Protein AF-A0A847Y4K3-F1 (afdb_monomer)

pLDDT: mean 86.74, std 9.99, range [45.25, 97.5]

Secondary structure (DSSP, 8-state):
--HHHHHHHHHHHHH-SSPP---SSHHHHHHHHHHHHHHHH-HHHHHHHHHHHHHHHHHHHHTHHHHHHHHHHHH--

Mean predicted aligned error: 8.14 Å

Solvent-accessible surface area (backbone atoms only — not comparable to full-atom values): 4603 Å² total; per-residue (Å²): 144,68,64,69,66,47,54,52,52,52,53,42,59,74,74,39,94,63,77,77,95,68,74,87,41,72,72,58,32,50,52,49,53,55,53,49,52,55,43,69,76,44,43,64,77,51,50,51,58,50,50,51,53,50,49,52,55,49,39,72,76,48,40,69,60,49,54,53,52,50,49,50,59,65,71,69,106

Radius of gyration: 19.85 Å; Cα contacts (8 Å, |Δi|>4): 20; chains: 1; bounding box: 36×30×44 Å

Foldseek 3Di:
DPPPVVVVQVVCVVPDPDHDDDPPDPVVRVVVCVVVVVCVVPVCVPVVVVVVVVVVVVCVVCPPVVVVVVVCVVVVD

Sequence (77 aa):
MKTLSFQLTEKMNEVFLTKPADLGFVFLTHWYKRFTSIIKTAPFIIIVPLSLLFSLLTYLVFGYLLVKLTSILQYGF

Structure (mmCIF, N/CA/C/O backbone):
data_AF-A0A847Y4K3-F1
#
_entry.id   AF-A0A847Y4K3-F1
#
loop_
_atom_site.group_PDB
_atom_site.id
_atom_site.type_symbol
_atom_site.label_atom_id
_atom_site.label_alt_id
_atom_site.label_comp_id
_atom_site.label_asym_id
_atom_site.label_entity_id
_atom_site.label_seq_id
_atom_site.pdbx_PDB_ins_code
_atom_site.Cartn_x
_atom_site.Cartn_y
_atom_site.Cartn_z
_atom_site.occupancy
_atom_site.B_iso_or_equiv
_atom_site.auth_seq_id
_atom_site.auth_comp_id
_atom_site.auth_asym_id
_atom_site.auth_atom_id
_atom_site.pdbx_PDB_model_num
ATOM 1 N N . MET A 1 1 ? -18.814 -14.372 18.819 1.00 45.25 1 MET A N 1
ATOM 2 C CA . MET A 1 1 ? -17.873 -13.254 19.069 1.00 45.25 1 MET A CA 1
ATOM 3 C C . MET A 1 1 ? -18.372 -11.956 18.407 1.00 45.25 1 MET A C 1
ATOM 5 O O . MET A 1 1 ? -17.788 -11.514 17.430 1.00 45.25 1 MET A O 1
ATOM 9 N N . LYS A 1 2 ? -19.483 -11.363 18.879 1.00 53.72 2 LYS A N 1
ATOM 10 C CA . LYS A 1 2 ? -20.063 -10.114 18.317 1.00 53.72 2 LYS A CA 1
ATOM 11 C C . LYS A 1 2 ? -20.146 -8.952 19.327 1.00 53.72 2 LYS A C 1
ATOM 13 O O . LYS A 1 2 ? -20.529 -7.856 18.949 1.00 53.72 2 LYS A O 1
ATOM 18 N N . THR A 1 3 ? -19.810 -9.178 20.597 1.00 62.72 3 THR A N 1
ATOM 19 C CA . THR A 1 3 ? -20.119 -8.249 21.699 1.00 62.72 3 THR A CA 1
ATOM 20 C C . THR A 1 3 ? -19.127 -7.090 21.817 1.00 62.72 3 THR A C 1
ATOM 22 O O . THR A 1 3 ? -19.545 -5.945 21.930 1.00 62.72 3 THR A O 1
ATOM 25 N N . LEU A 1 4 ? -17.822 -7.359 21.705 1.00 64.81 4 LEU A N 1
ATOM 26 C CA . LEU A 1 4 ? -16.774 -6.340 21.878 1.00 64.81 4 LEU A CA 1
ATOM 27 C C . LEU A 1 4 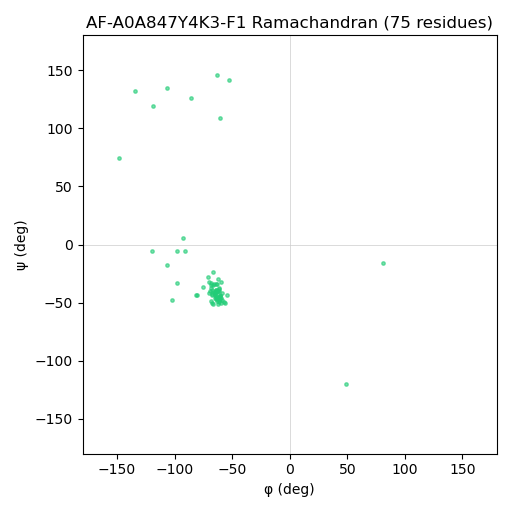? -16.759 -5.273 20.772 1.00 64.81 4 LEU A C 1
ATOM 29 O O . LEU A 1 4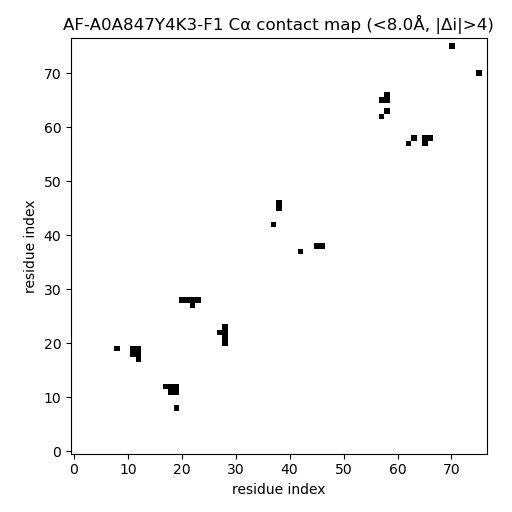 ? -16.638 -4.086 21.055 1.00 64.81 4 LEU A O 1
ATOM 33 N N . SER A 1 5 ? -16.909 -5.672 19.505 1.00 72.81 5 SER A N 1
ATOM 34 C CA . SER A 1 5 ? -16.914 -4.725 18.382 1.00 72.81 5 SER A CA 1
ATOM 35 C C . SER A 1 5 ? -18.151 -3.82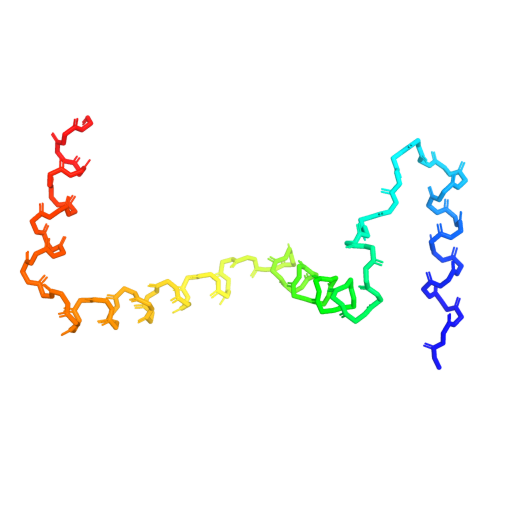8 18.378 1.00 72.81 5 SER A C 1
ATOM 37 O O . SER A 1 5 ? -18.064 -2.671 17.973 1.00 72.81 5 SER A O 1
ATOM 39 N N . PHE A 1 6 ? -19.292 -4.352 18.834 1.00 76.88 6 PHE A N 1
ATOM 40 C CA . PHE A 1 6 ? -20.535 -3.596 18.949 1.00 76.88 6 PHE A CA 1
ATOM 41 C C . PHE A 1 6 ? -20.421 -2.516 20.029 1.00 76.88 6 PHE A C 1
ATOM 43 O O . PHE A 1 6 ? -20.626 -1.345 19.725 1.00 76.88 6 PHE A O 1
ATOM 50 N N . GLN A 1 7 ? -19.961 -2.885 21.230 1.00 81.00 7 GLN A N 1
ATOM 51 C CA . GLN A 1 7 ? -19.728 -1.939 22.330 1.00 81.00 7 GLN A CA 1
ATOM 52 C C . GLN A 1 7 ? -18.720 -0.844 21.953 1.00 81.00 7 GLN A C 1
ATOM 54 O O . GLN A 1 7 ? -18.936 0.329 22.246 1.00 81.00 7 GLN A O 1
ATOM 59 N N . LEU A 1 8 ? -17.638 -1.201 21.252 1.00 81.94 8 LEU A N 1
ATOM 60 C CA . LEU A 1 8 ? -16.655 -0.226 20.774 1.00 81.94 8 LEU A CA 1
ATOM 61 C C . LEU A 1 8 ? -17.273 0.762 19.774 1.00 81.94 8 LEU A C 1
ATOM 63 O O . LEU A 1 8 ? -17.000 1.956 19.827 1.00 81.94 8 LEU A O 1
ATOM 67 N N . THR A 1 9 ? -18.124 0.267 18.873 1.00 81.12 9 THR A N 1
ATOM 68 C CA . THR A 1 9 ? -18.807 1.102 17.874 1.00 81.12 9 THR A CA 1
ATOM 69 C C . THR A 1 9 ? -19.800 2.056 18.539 1.00 81.12 9 THR A C 1
ATOM 71 O O . THR A 1 9 ? -19.863 3.226 18.170 1.00 81.12 9 THR A O 1
ATOM 74 N N . GLU A 1 10 ? -20.538 1.578 19.540 1.00 82.75 10 GLU A N 1
ATOM 75 C CA . GLU A 1 10 ? -21.470 2.379 20.338 1.00 82.75 10 GLU A CA 1
ATOM 76 C C . GLU A 1 10 ? -20.739 3.510 21.077 1.00 82.75 10 GLU A C 1
ATOM 78 O O . GLU A 1 10 ? -21.080 4.678 20.902 1.00 82.75 10 GLU A O 1
ATOM 83 N N . LYS A 1 11 ? -19.638 3.196 21.774 1.00 83.75 11 LYS A N 1
ATOM 84 C CA . LYS A 1 11 ? -18.800 4.204 22.444 1.00 83.75 11 LYS A CA 1
ATOM 85 C C . LYS A 1 11 ? -18.139 5.192 21.492 1.00 83.75 11 LYS A C 1
ATOM 87 O O . LYS A 1 11 ? -18.003 6.364 21.831 1.00 83.75 11 LYS A O 1
ATOM 92 N N . MET A 1 12 ? -17.758 4.761 20.292 1.00 84.19 12 MET A N 1
ATOM 93 C CA . MET A 1 12 ? -17.246 5.684 19.280 1.00 84.19 12 MET A CA 1
ATOM 94 C C . MET A 1 12 ? -18.308 6.694 18.835 1.00 84.19 12 MET A C 1
ATOM 96 O O . MET A 1 12 ? -17.983 7.865 18.684 1.00 84.19 12 MET A O 1
ATOM 100 N N . ASN A 1 13 ? -19.562 6.269 18.667 1.00 85.12 13 ASN A N 1
ATOM 101 C CA . ASN A 1 13 ? -20.657 7.169 18.292 1.00 85.12 13 ASN A CA 1
ATOM 102 C C . ASN A 1 13 ? -21.061 8.129 19.422 1.00 85.12 13 ASN A C 1
ATOM 104 O O . ASN A 1 13 ? -21.560 9.212 19.137 1.00 85.12 13 ASN A O 1
ATOM 108 N N . GLU A 1 14 ? -20.867 7.744 20.687 1.00 84.62 14 GLU A N 1
ATOM 109 C CA . GLU A 1 14 ? -21.112 8.628 21.836 1.00 84.62 14 GLU A CA 1
ATOM 110 C C . GLU A 1 14 ? -20.087 9.771 21.919 1.00 84.62 14 GLU A C 1
ATOM 112 O O . GLU A 1 14 ? -20.442 10.895 22.265 1.00 84.62 14 GLU A O 1
ATOM 117 N N . VAL A 1 15 ? -18.811 9.487 21.632 1.00 85.06 15 VAL A N 1
ATOM 118 C CA . VAL A 1 15 ? -17.699 10.423 21.888 1.00 85.06 15 VAL A CA 1
ATOM 119 C C . VAL A 1 15 ? -17.290 11.214 20.643 1.00 85.06 15 VAL A C 1
ATOM 121 O O . VAL A 1 15 ? -16.869 12.365 20.755 1.00 85.06 15 VAL A O 1
ATOM 124 N N . PHE A 1 16 ? -17.394 10.623 19.450 1.00 81.62 16 PHE A N 1
ATOM 125 C CA . PHE A 1 16 ? -16.925 11.238 18.211 1.00 81.62 16 PHE A CA 1
ATOM 126 C C . PHE A 1 16 ? -18.088 11.721 17.341 1.00 81.62 16 PHE A C 1
ATOM 128 O O . PHE A 1 16 ? -19.032 10.990 17.062 1.00 81.62 16 PHE A O 1
ATOM 135 N N . LEU A 1 17 ? -17.963 12.945 16.818 1.00 80.88 17 LEU A N 1
ATOM 136 C CA . LEU A 1 17 ? -18.859 13.475 15.780 1.00 80.88 17 LEU A CA 1
ATOM 137 C C . LEU A 1 17 ? -18.707 12.722 14.447 1.00 80.88 17 LEU A C 1
ATOM 139 O O . LEU A 1 17 ? -19.606 12.731 13.605 1.00 80.88 17 LEU A O 1
ATOM 143 N N . THR A 1 18 ? -17.552 12.089 14.231 1.00 78.25 18 THR A N 1
ATOM 144 C CA . THR A 1 18 ? -17.252 11.327 13.023 1.00 78.25 18 THR A CA 1
ATOM 145 C C . THR A 1 18 ? -17.764 9.900 13.146 1.00 78.25 18 THR A C 1
ATOM 147 O O . THR A 1 18 ? -17.429 9.163 14.072 1.00 78.25 18 THR A O 1
ATOM 150 N N . LYS A 1 19 ? -18.564 9.484 12.160 1.00 77.62 19 LYS A N 1
ATOM 151 C CA . LYS A 1 19 ? -19.071 8.114 12.104 1.00 77.62 19 LYS A CA 1
ATOM 152 C C . LYS A 1 19 ? -17.914 7.112 11.949 1.00 77.62 19 LYS A C 1
ATOM 154 O O . LYS A 1 19 ? -16.942 7.400 11.243 1.00 77.62 19 LYS A O 1
ATOM 159 N N . PRO A 1 20 ? -18.026 5.915 12.550 1.00 78.50 20 PRO A N 1
ATOM 160 C CA . PRO A 1 20 ? -17.103 4.813 12.328 1.00 78.50 20 PRO A CA 1
ATOM 161 C C . PRO A 1 20 ? -16.954 4.530 10.832 1.00 78.50 20 PRO A C 1
ATOM 163 O O . PRO A 1 20 ? -17.935 4.569 10.094 1.00 78.50 20 PRO A O 1
ATOM 166 N N . ALA A 1 21 ? -15.737 4.203 10.390 1.00 80.19 21 ALA A N 1
ATOM 167 C CA . ALA A 1 21 ? -15.485 3.873 8.991 1.00 80.19 21 ALA A CA 1
ATOM 168 C C . ALA A 1 21 ? -16.314 2.644 8.575 1.00 80.19 21 ALA A C 1
ATOM 170 O O . ALA A 1 21 ? -16.043 1.518 9.012 1.00 80.19 21 ALA A O 1
ATOM 171 N N . ASP A 1 22 ? -17.327 2.883 7.748 1.00 84.94 22 ASP A N 1
ATOM 172 C CA . ASP A 1 22 ? -18.262 1.892 7.231 1.00 84.94 22 ASP A CA 1
ATOM 173 C C . ASP A 1 22 ? -18.445 2.113 5.727 1.00 84.94 22 ASP A C 1
ATOM 175 O O . ASP A 1 22 ? -18.638 3.240 5.274 1.00 84.94 22 ASP A O 1
ATOM 179 N N . LEU A 1 23 ? -18.347 1.032 4.956 1.00 86.12 23 LEU A N 1
ATOM 180 C CA . LEU A 1 23 ? -18.512 1.024 3.503 1.00 86.12 23 LEU A CA 1
ATOM 181 C C . LEU A 1 23 ? -19.958 0.712 3.084 1.00 86.12 23 LEU A C 1
ATOM 183 O O . LEU A 1 23 ? -20.225 0.517 1.902 1.00 86.12 23 LEU A O 1
ATOM 187 N N . GLY A 1 24 ? -20.892 0.613 4.036 1.00 85.62 24 GLY A N 1
ATOM 188 C CA . GLY A 1 24 ? -22.320 0.386 3.785 1.00 85.62 24 GLY A CA 1
ATOM 189 C C . GLY A 1 24 ? -22.698 -1.075 3.522 1.00 85.62 24 GLY A C 1
ATOM 190 O O . GLY A 1 24 ? -23.867 -1.433 3.644 1.00 85.62 24 GLY A O 1
ATOM 191 N N . PHE A 1 25 ? -21.727 -1.947 3.227 1.00 90.81 25 PHE A N 1
ATOM 192 C CA . PHE A 1 25 ? -21.942 -3.382 3.042 1.00 90.81 25 PHE A CA 1
ATOM 193 C C . PHE A 1 25 ? -21.148 -4.190 4.071 1.00 90.81 25 PHE A C 1
ATOM 195 O O . PHE A 1 25 ? -19.919 -4.147 4.082 1.00 90.81 25 PHE A O 1
ATOM 202 N N . VAL A 1 26 ? -21.833 -4.971 4.914 1.00 86.38 26 VAL A N 1
ATOM 203 C CA . VAL A 1 26 ? -21.235 -5.637 6.094 1.00 86.38 26 VAL A CA 1
ATOM 204 C C . VAL A 1 26 ? -20.014 -6.489 5.738 1.00 86.38 26 VAL A C 1
ATOM 206 O O . VAL A 1 26 ? -18.997 -6.434 6.429 1.00 86.38 26 VAL A O 1
ATOM 209 N N . PHE A 1 27 ? -20.090 -7.252 4.644 1.00 88.19 27 PHE A N 1
ATOM 210 C CA . PHE A 1 27 ? -18.974 -8.075 4.179 1.00 88.19 27 PHE A CA 1
ATOM 211 C C . PHE A 1 27 ? -17.770 -7.218 3.764 1.00 88.19 27 PHE A C 1
ATOM 213 O O . PHE A 1 27 ? -16.644 -7.489 4.178 1.00 88.19 27 PHE A O 1
ATOM 220 N N . LEU A 1 28 ? -18.008 -6.146 3.006 1.00 88.62 28 LEU A N 1
ATOM 221 C CA . LEU A 1 28 ? -16.953 -5.258 2.527 1.00 88.62 28 LEU A CA 1
ATOM 222 C C . LEU A 1 28 ? -16.315 -4.484 3.686 1.00 88.62 28 LEU A C 1
ATOM 224 O O . LEU A 1 28 ? -15.092 -4.421 3.786 1.00 88.62 28 LEU A O 1
ATOM 228 N N . THR A 1 29 ? -17.129 -3.981 4.615 1.00 89.94 29 THR A N 1
ATOM 229 C CA . THR A 1 29 ? -16.672 -3.304 5.833 1.00 89.94 29 THR A CA 1
ATOM 230 C C . THR A 1 29 ? -15.830 -4.232 6.711 1.00 89.94 29 THR A C 1
ATOM 232 O O . THR A 1 29 ? -14.827 -3.792 7.276 1.00 89.94 29 THR A O 1
ATOM 235 N N . HIS A 1 30 ? -16.182 -5.519 6.807 1.00 88.81 30 HIS A N 1
ATOM 236 C CA . HIS A 1 30 ? -15.389 -6.498 7.552 1.00 88.81 30 HIS A CA 1
ATOM 237 C C . HIS A 1 30 ? -13.987 -6.672 6.954 1.00 88.81 30 HIS A C 1
ATOM 239 O O . HIS A 1 30 ? -12.989 -6.536 7.667 1.00 88.81 30 HIS A O 1
ATOM 245 N N . TRP A 1 31 ? -13.902 -6.917 5.644 1.00 90.50 31 TRP A N 1
ATOM 246 C CA . TRP A 1 31 ? -12.617 -7.068 4.959 1.00 90.50 31 TRP A CA 1
ATOM 247 C C . TRP A 1 31 ? -11.798 -5.786 4.989 1.00 90.50 31 TRP A C 1
ATOM 249 O O . TRP A 1 31 ? -10.618 -5.826 5.328 1.00 90.50 31 TRP A O 1
ATOM 259 N N . TYR A 1 32 ? -12.428 -4.642 4.732 1.00 90.81 32 TYR A N 1
ATOM 260 C CA . TYR A 1 32 ? -11.777 -3.342 4.804 1.00 90.81 32 TYR A CA 1
ATOM 261 C C . TYR A 1 32 ? -11.148 -3.090 6.173 1.00 90.81 32 TYR A C 1
ATOM 263 O O . TYR A 1 32 ? -9.960 -2.773 6.244 1.00 90.81 32 TYR A O 1
ATOM 271 N N . LYS A 1 33 ? -11.896 -3.281 7.269 1.00 89.00 33 LYS A N 1
ATOM 272 C CA . LYS A 1 33 ? -11.366 -3.099 8.631 1.00 89.00 33 LYS A CA 1
ATOM 273 C C . LYS A 1 33 ? -10.211 -4.058 8.918 1.00 89.00 33 LYS A C 1
ATOM 275 O O . LYS A 1 33 ? -9.232 -3.657 9.538 1.00 89.00 33 LYS A O 1
ATOM 280 N N . ARG A 1 34 ? -10.282 -5.297 8.423 1.00 88.62 34 ARG A N 1
ATOM 281 C CA . ARG A 1 34 ? -9.216 -6.292 8.595 1.00 88.62 34 ARG A CA 1
ATOM 282 C C . ARG A 1 34 ? -7.938 -5.911 7.846 1.00 88.62 34 ARG A C 1
ATOM 284 O O . ARG A 1 34 ? -6.875 -5.870 8.460 1.00 88.62 34 ARG A O 1
ATOM 291 N N . PHE A 1 35 ? -8.036 -5.590 6.557 1.00 88.12 35 PHE A N 1
ATOM 292 C CA . PHE A 1 35 ? -6.880 -5.183 5.753 1.00 88.12 35 PHE A CA 1
ATOM 293 C C . PHE A 1 35 ? -6.278 -3.874 6.257 1.00 88.12 35 PHE A C 1
ATOM 295 O O . PHE A 1 35 ? -5.072 -3.792 6.471 1.00 88.12 35 PHE A O 1
ATOM 302 N N . THR A 1 36 ? -7.109 -2.863 6.514 1.00 89.31 36 THR A N 1
ATOM 303 C CA . THR A 1 36 ? -6.616 -1.568 6.999 1.00 89.31 36 THR A CA 1
ATOM 304 C C . THR A 1 36 ? -6.011 -1.652 8.389 1.00 89.31 36 THR A C 1
ATOM 306 O O . THR A 1 36 ? -5.027 -0.964 8.631 1.00 89.31 36 THR A O 1
ATOM 309 N N . SER A 1 37 ? -6.530 -2.491 9.290 1.00 87.50 37 SER A N 1
ATOM 310 C CA . SER A 1 37 ? -5.897 -2.705 10.596 1.00 87.50 37 SER A CA 1
ATOM 311 C C . SER A 1 37 ? -4.472 -3.223 10.431 1.00 87.50 37 SER A C 1
ATOM 313 O O . SER A 1 37 ? -3.553 -2.679 11.029 1.00 87.50 37 SER A O 1
ATOM 315 N N . ILE A 1 38 ? -4.288 -4.236 9.583 1.00 86.38 38 ILE A N 1
ATOM 316 C CA . ILE A 1 38 ? -2.982 -4.843 9.319 1.00 86.38 38 ILE A CA 1
ATOM 317 C C . ILE A 1 38 ? -2.021 -3.820 8.685 1.00 86.38 38 ILE A C 1
ATOM 319 O O . ILE A 1 38 ? -0.890 -3.659 9.142 1.00 86.38 38 ILE A O 1
ATOM 323 N N . ILE A 1 39 ? -2.489 -3.082 7.673 1.00 88.56 39 ILE A N 1
ATOM 324 C CA . ILE A 1 39 ? -1.689 -2.062 6.981 1.00 88.56 39 ILE A CA 1
ATOM 325 C C . ILE A 1 39 ? -1.310 -0.914 7.928 1.00 88.56 39 ILE A C 1
ATOM 327 O O . ILE A 1 39 ? -0.188 -0.424 7.870 1.00 88.56 39 ILE A O 1
ATOM 331 N N . LYS A 1 40 ? -2.214 -0.480 8.814 1.00 87.00 40 LYS A N 1
ATOM 332 C CA . LYS A 1 40 ? -1.957 0.636 9.739 1.00 87.00 40 LYS A CA 1
ATOM 333 C C . LYS A 1 40 ? -0.940 0.295 10.825 1.00 87.00 40 LYS A C 1
ATOM 335 O O . LYS A 1 40 ? -0.216 1.187 11.249 1.00 87.00 40 LYS A O 1
ATOM 340 N N . THR A 1 41 ? -0.884 -0.955 11.283 1.00 90.00 41 THR A N 1
ATOM 341 C CA . THR A 1 41 ? 0.048 -1.357 12.347 1.00 90.00 41 THR A CA 1
ATOM 34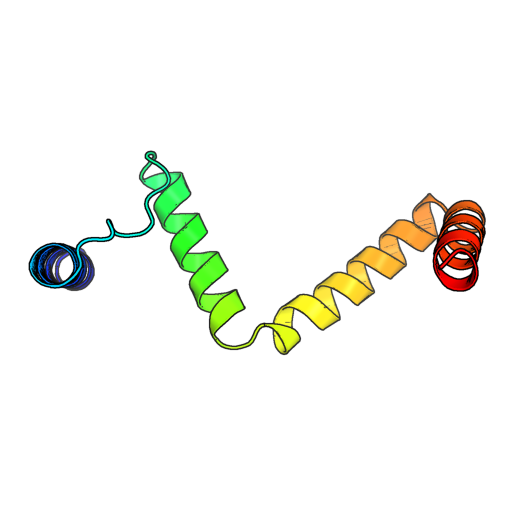2 C C . THR A 1 41 ? 1.497 -1.361 11.867 1.00 90.00 41 THR A C 1
ATOM 344 O O . THR A 1 41 ? 2.380 -0.915 12.592 1.00 90.00 41 THR A O 1
ATOM 347 N N . ALA A 1 42 ? 1.751 -1.854 10.655 1.00 86.81 42 ALA A N 1
ATOM 348 C CA . ALA A 1 42 ? 3.100 -1.941 10.109 1.00 86.81 42 ALA A CA 1
ATOM 349 C C . ALA A 1 42 ? 3.085 -1.782 8.579 1.00 86.81 42 ALA A C 1
ATOM 351 O O . ALA A 1 42 ? 3.259 -2.763 7.849 1.00 86.81 42 ALA A O 1
ATOM 352 N N . PRO A 1 43 ? 2.888 -0.551 8.072 1.00 85.38 43 PRO A N 1
ATOM 353 C CA . PRO A 1 43 ? 2.673 -0.316 6.647 1.00 85.38 43 PRO A CA 1
ATOM 354 C C . PRO A 1 43 ? 3.860 -0.789 5.810 1.00 85.38 43 PRO A C 1
ATOM 356 O O . PRO A 1 43 ? 3.674 -1.488 4.819 1.00 85.38 43 PRO A O 1
ATOM 359 N N . PHE A 1 44 ? 5.088 -0.493 6.239 1.00 91.50 44 PHE A N 1
ATOM 360 C CA . PHE A 1 44 ? 6.293 -0.832 5.480 1.00 91.50 44 PHE A CA 1
ATOM 361 C C . PHE A 1 44 ? 6.535 -2.338 5.357 1.00 91.50 44 PHE A C 1
ATOM 363 O O . PHE A 1 44 ? 6.985 -2.785 4.307 1.00 91.50 44 PHE A O 1
ATOM 370 N N . ILE A 1 45 ? 6.183 -3.126 6.380 1.00 90.44 45 ILE A N 1
ATOM 371 C CA . ILE A 1 45 ? 6.388 -4.584 6.377 1.00 90.44 45 ILE A CA 1
ATOM 372 C C . ILE A 1 45 ? 5.585 -5.250 5.258 1.00 90.44 45 ILE A C 1
ATOM 374 O O . ILE A 1 45 ? 6.003 -6.272 4.730 1.00 90.44 45 ILE A O 1
ATOM 378 N N . ILE A 1 46 ? 4.447 -4.671 4.875 1.00 89.00 46 ILE A N 1
ATOM 379 C CA . ILE A 1 46 ? 3.569 -5.243 3.852 1.00 89.00 46 ILE A CA 1
ATOM 380 C C . ILE A 1 46 ? 3.745 -4.518 2.531 1.00 89.00 46 ILE A C 1
ATOM 382 O O . ILE A 1 46 ? 3.920 -5.166 1.505 1.00 89.00 46 ILE A O 1
ATOM 386 N N . ILE A 1 47 ? 3.736 -3.186 2.546 1.00 91.75 47 ILE A N 1
ATOM 387 C CA . ILE A 1 47 ? 3.778 -2.374 1.331 1.00 91.75 47 ILE A CA 1
ATOM 388 C C . ILE A 1 47 ? 5.099 -2.568 0.588 1.00 91.75 47 ILE A C 1
ATOM 390 O O . ILE A 1 47 ? 5.066 -2.670 -0.632 1.00 91.75 47 ILE A O 1
ATOM 394 N N . VAL A 1 48 ? 6.242 -2.650 1.283 1.00 93.50 48 VAL A N 1
ATOM 395 C CA . VAL A 1 48 ? 7.553 -2.764 0.619 1.00 93.50 48 VAL A CA 1
ATOM 396 C C . VAL A 1 48 ? 7.719 -4.113 -0.096 1.00 93.50 48 VAL A C 1
ATOM 398 O O . VAL A 1 48 ? 8.064 -4.110 -1.277 1.00 93.50 48 VAL A O 1
ATOM 401 N N . PRO A 1 49 ? 7.428 -5.275 0.524 1.00 94.31 49 PRO A N 1
ATOM 402 C CA . PRO A 1 49 ? 7.463 -6.540 -0.208 1.00 94.31 49 PRO A CA 1
ATOM 403 C C . PRO A 1 49 ? 6.440 -6.597 -1.342 1.00 94.31 49 PRO A C 1
ATOM 405 O O . PRO A 1 49 ? 6.760 -7.087 -2.426 1.00 94.31 49 PRO A O 1
ATOM 408 N N . LEU A 1 50 ? 5.223 -6.078 -1.122 1.00 94.44 50 LEU A N 1
ATOM 409 C CA . LEU A 1 50 ? 4.191 -6.079 -2.158 1.00 94.44 50 LEU A CA 1
ATOM 410 C C . LEU A 1 50 ? 4.594 -5.209 -3.350 1.00 94.44 50 LEU A C 1
ATOM 412 O O . LEU A 1 50 ? 4.384 -5.614 -4.489 1.00 94.44 50 LEU A O 1
ATOM 416 N N . SER A 1 51 ? 5.170 -4.030 -3.102 1.00 95.00 51 SER A N 1
ATOM 417 C CA . SER A 1 51 ? 5.596 -3.116 -4.161 1.00 95.00 51 SER A CA 1
ATOM 418 C C . SER A 1 51 ? 6.771 -3.683 -4.947 1.00 95.00 51 SER A C 1
ATOM 420 O O . SER A 1 51 ? 6.786 -3.551 -6.168 1.00 95.00 51 SER A O 1
ATOM 422 N N . LEU A 1 52 ? 7.704 -4.377 -4.290 1.00 96.25 52 LEU A N 1
ATOM 423 C CA .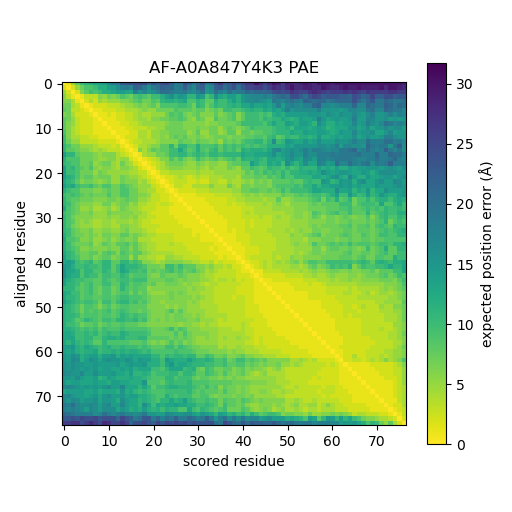 LEU A 1 52 ? 8.801 -5.069 -4.963 1.00 96.25 52 LEU A CA 1
ATOM 424 C C . LEU A 1 52 ? 8.267 -6.179 -5.872 1.00 96.25 52 LEU A C 1
ATOM 426 O O . LEU A 1 52 ? 8.623 -6.232 -7.049 1.00 96.25 52 LEU A O 1
ATOM 430 N N . LEU A 1 53 ? 7.366 -7.019 -5.355 1.00 97.50 53 LEU A N 1
ATOM 431 C CA . LEU A 1 53 ? 6.735 -8.083 -6.135 1.00 97.50 53 LEU A CA 1
ATOM 432 C C . LEU A 1 53 ? 5.947 -7.513 -7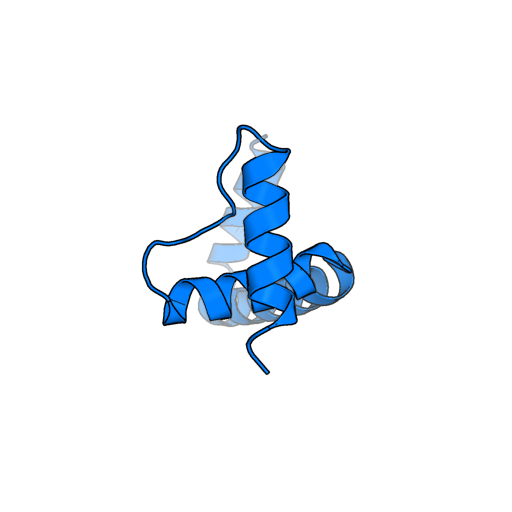.320 1.00 97.50 53 LEU A C 1
ATOM 434 O O . LEU A 1 53 ? 6.098 -7.976 -8.447 1.00 97.50 53 LEU A O 1
ATOM 438 N N . PHE A 1 54 ? 5.141 -6.479 -7.084 1.00 96.44 54 PHE A N 1
ATOM 439 C CA . PHE A 1 54 ? 4.353 -5.845 -8.132 1.00 96.44 54 PHE A CA 1
ATOM 440 C C . PHE A 1 54 ? 5.244 -5.175 -9.183 1.00 96.44 54 PHE A C 1
ATOM 442 O O . PHE A 1 54 ? 4.995 -5.325 -10.375 1.00 96.44 54 PHE A O 1
ATOM 449 N N . SER A 1 55 ? 6.313 -4.494 -8.764 1.00 95.19 55 SER A N 1
ATOM 450 C CA . SER A 1 55 ? 7.302 -3.893 -9.663 1.00 95.19 55 SER A CA 1
ATOM 451 C C . SER A 1 55 ? 7.969 -4.949 -10.542 1.00 95.19 55 SER A C 1
ATOM 453 O O . SER A 1 55 ? 8.010 -4.790 -11.760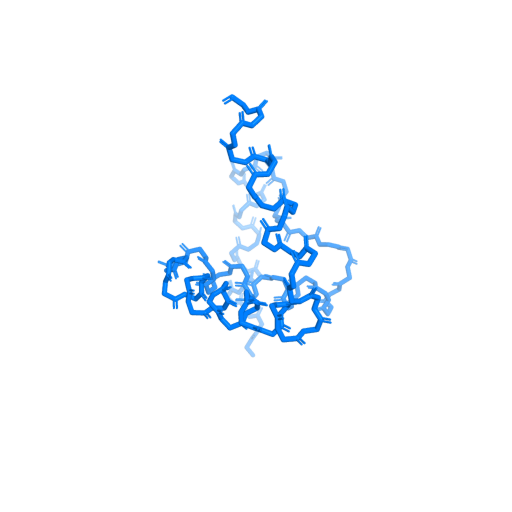 1.00 95.19 55 SER A O 1
ATOM 455 N N . LEU A 1 56 ? 8.392 -6.075 -9.956 1.00 96.50 56 LEU A N 1
ATOM 456 C CA . LEU A 1 56 ? 8.967 -7.198 -10.694 1.00 96.50 56 LEU A CA 1
ATOM 457 C C . LEU A 1 56 ? 7.980 -7.751 -11.732 1.00 96.50 56 LEU A C 1
ATOM 459 O O . LEU A 1 56 ? 8.326 -7.879 -12.903 1.00 96.50 56 LEU A O 1
ATOM 463 N N . LEU A 1 57 ? 6.741 -8.041 -11.325 1.00 97.12 57 LEU A N 1
ATOM 464 C CA . LEU A 1 57 ? 5.709 -8.556 -12.229 1.00 97.12 57 LEU A CA 1
ATOM 465 C C . LEU A 1 57 ? 5.407 -7.575 -13.364 1.00 97.12 57 LEU A C 1
ATOM 467 O O . LEU A 1 57 ? 5.314 -7.969 -14.523 1.00 97.12 57 LEU A O 1
ATOM 471 N N . THR A 1 58 ? 5.297 -6.288 -13.046 1.00 95.38 58 THR A N 1
ATOM 472 C CA . THR A 1 58 ? 5.018 -5.251 -14.043 1.00 95.38 58 THR A CA 1
ATOM 473 C C . THR A 1 58 ? 6.201 -5.090 -14.998 1.00 95.38 58 THR A C 1
ATOM 475 O O . THR A 1 58 ? 6.008 -4.977 -16.207 1.00 95.38 58 THR A O 1
ATOM 478 N N . TYR A 1 59 ? 7.435 -5.159 -14.497 1.00 95.69 59 TYR A N 1
ATOM 479 C CA . TYR A 1 59 ? 8.630 -5.173 -15.336 1.00 95.69 59 TYR A CA 1
ATOM 480 C C . TYR A 1 59 ? 8.660 -6.389 -16.271 1.00 95.69 59 TYR A C 1
ATOM 482 O O . TYR A 1 59 ? 8.988 -6.233 -17.441 1.00 95.69 59 TYR A O 1
ATOM 490 N N . LEU A 1 60 ? 8.260 -7.579 -15.815 1.00 95.44 60 LEU A N 1
ATOM 491 C CA . LEU A 1 60 ? 8.199 -8.766 -16.678 1.00 95.44 60 LEU A CA 1
ATOM 492 C C . LEU A 1 60 ? 7.170 -8.627 -17.812 1.00 95.44 60 LEU A C 1
ATOM 494 O O . LEU A 1 60 ? 7.403 -9.133 -18.905 1.00 95.44 60 LEU A O 1
ATOM 498 N N . VAL A 1 61 ? 6.053 -7.933 -17.571 1.00 96.69 61 VAL A N 1
ATOM 499 C CA . VAL A 1 61 ? 4.998 -7.726 -18.579 1.00 96.69 61 VAL A CA 1
ATOM 500 C C . VAL A 1 61 ? 5.342 -6.594 -19.554 1.00 96.69 61 VAL A C 1
ATOM 502 O O . VAL A 1 61 ? 5.133 -6.734 -20.757 1.00 96.69 61 VAL A O 1
ATOM 505 N N . PHE A 1 62 ? 5.859 -5.467 -19.056 1.00 95.00 62 PHE A N 1
ATOM 506 C CA . PHE A 1 62 ? 6.029 -4.236 -19.844 1.00 95.00 62 PHE A CA 1
ATOM 507 C C . PHE A 1 62 ? 7.488 -3.927 -20.223 1.00 95.00 62 PHE A C 1
ATOM 509 O O . PHE A 1 62 ? 7.736 -3.135 -21.137 1.00 95.00 62 PHE A O 1
ATOM 516 N N . GLY A 1 63 ? 8.459 -4.535 -19.541 1.00 92.88 63 GLY A N 1
ATOM 517 C CA . GLY A 1 63 ? 9.890 -4.463 -19.834 1.00 92.88 63 GLY A CA 1
ATOM 518 C C . GLY A 1 63 ? 10.406 -3.041 -20.042 1.00 92.88 63 GLY A C 1
ATOM 519 O O . GLY A 1 63 ? 10.311 -2.174 -19.171 1.00 92.88 63 GLY A O 1
ATOM 520 N N . TYR A 1 64 ? 10.952 -2.801 -21.235 1.00 92.06 64 TYR A N 1
ATOM 521 C CA . TYR A 1 64 ? 11.563 -1.529 -21.624 1.00 92.06 64 TYR A CA 1
ATOM 522 C C . TYR A 1 64 ? 10.599 -0.330 -21.571 1.00 92.06 64 TYR A C 1
ATOM 524 O O . TYR A 1 64 ? 11.027 0.778 -21.244 1.00 92.06 64 TYR A O 1
ATOM 532 N N . LEU A 1 65 ? 9.302 -0.529 -21.844 1.00 93.69 65 LEU A N 1
ATOM 533 C CA . LEU A 1 65 ? 8.313 0.555 -21.779 1.00 93.69 65 LEU A CA 1
ATOM 534 C C . LEU A 1 65 ? 8.199 1.118 -20.364 1.00 93.69 65 LEU A C 1
ATOM 536 O O . LEU A 1 65 ? 8.123 2.334 -20.198 1.00 93.69 65 LEU A O 1
ATOM 540 N N . LEU A 1 66 ? 8.239 0.240 -19.358 1.00 93.88 66 LEU A N 1
ATOM 541 C CA . LEU A 1 66 ? 8.182 0.645 -17.960 1.00 93.88 66 LEU A CA 1
ATOM 542 C C . LEU A 1 66 ? 9.415 1.462 -17.589 1.00 93.88 66 LEU A C 1
ATOM 544 O O . LEU A 1 66 ? 9.262 2.543 -17.036 1.00 93.88 66 LEU A O 1
ATOM 548 N N . VAL A 1 67 ? 10.608 1.000 -17.980 1.00 92.75 67 VAL A N 1
ATOM 549 C CA . VAL A 1 67 ? 11.868 1.721 -17.738 1.00 92.75 67 VAL A CA 1
ATOM 550 C C . VAL A 1 67 ? 11.809 3.122 -18.343 1.00 92.75 67 VAL A C 1
ATOM 55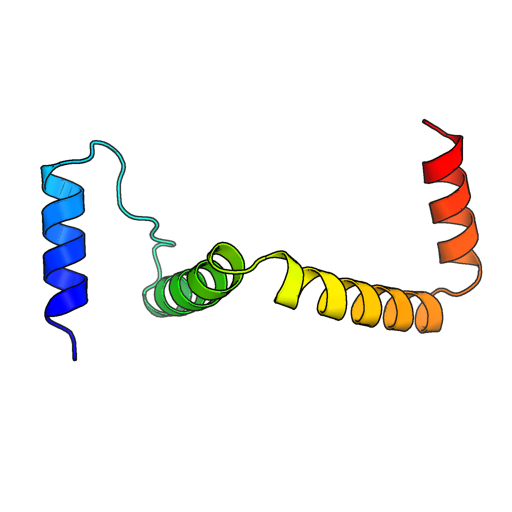2 O O . VAL A 1 67 ? 12.057 4.104 -17.646 1.00 92.75 67 VAL A O 1
ATOM 555 N N . LYS A 1 68 ? 11.403 3.237 -19.614 1.00 94.19 68 LYS A N 1
ATOM 556 C CA . LYS A 1 68 ? 11.293 4.530 -20.300 1.00 94.19 68 LYS A CA 1
ATOM 557 C C . LYS A 1 68 ? 10.286 5.454 -19.613 1.00 94.19 68 LYS A C 1
ATOM 559 O O . LYS A 1 68 ? 10.593 6.625 -19.405 1.00 94.19 68 LYS A O 1
ATOM 564 N N . LEU A 1 69 ? 9.113 4.938 -19.243 1.00 93.81 69 LEU A N 1
ATOM 565 C CA . LEU A 1 69 ? 8.088 5.710 -18.540 1.00 93.81 69 LEU A CA 1
ATOM 566 C C . LEU A 1 69 ? 8.605 6.205 -17.183 1.00 93.81 69 LEU A C 1
ATOM 568 O O . LEU A 1 69 ? 8.489 7.390 -16.883 1.00 93.81 69 LEU A O 1
ATOM 572 N N . THR A 1 70 ? 9.224 5.326 -16.390 1.00 92.81 70 THR A N 1
ATOM 573 C CA . THR A 1 70 ? 9.773 5.697 -15.080 1.00 92.81 70 THR A CA 1
ATOM 574 C C . THR A 1 70 ? 10.909 6.701 -15.201 1.00 92.81 70 THR A C 1
ATOM 576 O O . THR A 1 70 ? 10.948 7.641 -14.419 1.00 92.81 70 THR A O 1
ATOM 579 N N . SER A 1 71 ? 11.783 6.576 -16.205 1.00 94.25 71 SER A N 1
ATOM 580 C CA . SER A 1 71 ? 12.839 7.560 -16.452 1.00 94.25 71 SER A CA 1
ATOM 581 C C . SER A 1 71 ? 12.259 8.919 -16.839 1.00 94.25 71 SER A C 1
ATOM 583 O O . SER A 1 71 ? 12.689 9.930 -16.298 1.00 94.25 71 SER A O 1
ATOM 585 N N . ILE A 1 72 ? 11.250 8.963 -17.716 1.00 95.25 72 ILE A N 1
ATOM 586 C CA . ILE A 1 72 ? 10.577 10.223 -18.069 1.00 95.25 72 ILE A CA 1
ATOM 587 C C . ILE A 1 72 ? 9.939 10.858 -16.831 1.00 95.25 72 ILE A C 1
ATOM 589 O O . ILE A 1 72 ? 10.084 12.056 -16.631 1.00 95.25 72 ILE A O 1
ATOM 593 N N . LEU A 1 73 ? 9.264 10.076 -15.988 1.00 93.25 73 LEU A N 1
ATOM 594 C CA . LEU A 1 73 ? 8.637 10.595 -14.770 1.00 93.25 73 LEU A CA 1
ATOM 595 C C . LEU A 1 73 ? 9.670 11.038 -13.726 1.00 93.25 73 LEU A C 1
ATOM 597 O O . LEU A 1 73 ? 9.430 12.007 -13.019 1.00 93.25 73 LEU A O 1
ATOM 601 N N . GLN A 1 74 ? 10.812 10.356 -13.630 1.00 91.69 74 GLN A N 1
ATOM 602 C CA . GLN A 1 74 ? 11.862 10.680 -12.664 1.00 91.69 74 GLN A CA 1
ATOM 603 C C . GLN A 1 74 ? 12.671 11.924 -13.057 1.00 91.69 74 GLN A C 1
ATOM 605 O O . GLN A 1 74 ? 13.069 12.676 -12.175 1.00 91.69 74 GLN A O 1
ATOM 610 N N . TYR A 1 75 ? 12.928 12.132 -14.352 1.00 90.44 75 TYR A N 1
ATOM 611 C CA . TYR A 1 75 ? 13.675 13.290 -14.869 1.00 90.44 75 TYR A CA 1
ATOM 612 C C . TYR A 1 75 ? 12.776 14.421 -15.390 1.00 90.44 75 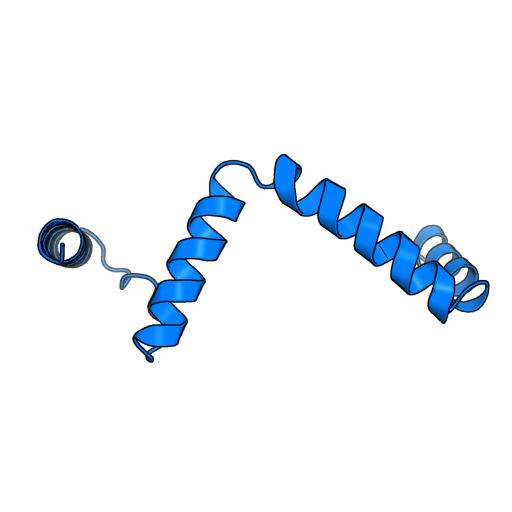TYR A C 1
ATOM 614 O O . TYR A 1 75 ? 13.278 15.460 -15.808 1.00 90.44 75 TYR A O 1
ATOM 622 N N . GLY A 1 76 ? 11.461 14.201 -15.429 1.00 76.50 76 GLY A N 1
ATOM 623 C CA . GLY A 1 76 ? 10.467 15.172 -15.883 1.00 76.50 76 GLY A CA 1
ATOM 624 C C . GLY A 1 76 ? 9.897 16.063 -14.777 1.00 76.50 76 GLY A C 1
ATOM 625 O O . GLY A 1 76 ? 9.119 16.957 -15.102 1.00 76.50 76 GLY A O 1
ATOM 626 N N . PHE A 1 77 ? 10.258 15.816 -13.512 1.00 54.53 77 PHE A N 1
ATOM 627 C CA . PHE A 1 77 ? 9.955 16.665 -12.354 1.00 54.53 77 PHE A CA 1
ATOM 628 C C . PHE A 1 77 ? 11.176 17.483 -11.935 1.00 54.53 77 PHE A C 1
ATOM 630 O O . PHE A 1 77 ? 12.281 16.898 -11.880 1.00 54.53 77 PHE A O 1
#